Protein AF-0000000084927023 (afdb_homodimer)

Foldseek 3Di:
DPLPLVVLQVQAPQPPPVDPCRSVVVVQQVVQVVVQFGGLSLADPVLSVVVPRHPVSSVVRVVVVD/DPLPQVVLQVQAPQPPPPDPCRSVVVVQQVVQVVVQFGGLSLADPVLSVVVPGHPVSSVVRVVVVD

Secondary structure (DSSP, 8-state):
-B--HHHHHHH-----TT-TTTT-HHHHHHHHHHTTB--GGGS-HHHHTTT--BHHHHHHHHHHH-/-B--HHHHHHH-----TT-TTTT-HHHHHHHHHHTTB--GGGS-HHHHTTT--BHHHHHHHHHHH-

Structure (mmCIF, N/CA/C/O backbone):
data_AF-0000000084927023-model_v1
#
loop_
_entity.id
_entity.type
_entity.pdbx_description
1 polymer 'Cytosolic protein'
#
loop_
_atom_site.group_PDB
_atom_site.id
_atom_site.type_symbol
_atom_site.label_atom_id
_atom_site.label_alt_id
_atom_site.label_comp_id
_atom_site.label_asym_id
_atom_site.label_entity_id
_atom_site.label_seq_id
_atom_site.pdbx_PDB_ins_code
_atom_site.Cartn_x
_atom_site.Cartn_y
_atom_site.Cartn_z
_atom_site.occupancy
_atom_site.B_iso_or_equiv
_atom_site.auth_seq_id
_atom_site.auth_comp_id
_atom_site.auth_asym_id
_atom_site.auth_atom_id
_atom_site.pdbx_PDB_model_num
ATOM 1 N N . MET A 1 1 ? -14.531 -11.734 -0.667 1 39.84 1 MET A N 1
ATOM 2 C CA . MET A 1 1 ? -13.531 -11.055 0.157 1 39.84 1 MET A CA 1
ATOM 3 C C . MET A 1 1 ? -14.023 -9.68 0.585 1 39.84 1 MET A C 1
ATOM 5 O O . MET A 1 1 ? -14.281 -8.82 -0.259 1 39.84 1 MET A O 1
ATOM 9 N N . GLU A 1 2 ? -14.953 -9.555 1.509 1 52.38 2 GLU A N 1
ATOM 10 C CA . GLU A 1 2 ? -15.719 -8.359 1.859 1 52.38 2 GLU A CA 1
ATOM 11 C C . GLU A 1 2 ? -14.805 -7.184 2.168 1 52.38 2 GLU A C 1
ATOM 13 O O . GLU A 1 2 ? -13.859 -7.312 2.955 1 52.38 2 GLU A O 1
ATOM 18 N N . CYS A 1 3 ? -14.492 -6.539 1.098 1 60.09 3 CYS A N 1
ATOM 19 C CA . CYS A 1 3 ? -13.812 -5.277 1.363 1 60.09 3 CYS A CA 1
ATOM 20 C C . CYS A 1 3 ? -14.461 -4.543 2.535 1 60.09 3 CYS A C 1
ATOM 22 O O . CYS A 1 3 ? -15.688 -4.453 2.615 1 60.09 3 CYS A O 1
ATOM 24 N N . THR A 1 4 ? -13.945 -4.672 3.754 1 79.75 4 THR A N 1
ATOM 25 C CA . THR A 1 4 ? -14.406 -4.051 4.988 1 79.75 4 THR A CA 1
ATOM 26 C C . THR A 1 4 ? -14.211 -2.539 4.941 1 79.75 4 THR A C 1
ATOM 28 O O . THR A 1 4 ? -13.391 -1.991 5.676 1 79.75 4 THR A O 1
ATOM 31 N N . LEU A 1 5 ? -15.07 -1.851 4.109 1 86.25 5 LEU A N 1
ATOM 32 C CA . LEU A 1 5 ? -14.969 -0.414 3.879 1 86.25 5 LEU A CA 1
ATOM 33 C C . LEU A 1 5 ? -14.945 0.349 5.199 1 86.25 5 LEU A C 1
ATOM 35 O O . LEU A 1 5 ? -14.102 1.231 5.395 1 86.25 5 LEU A O 1
ATOM 39 N N . SER A 1 6 ? -15.914 0.026 6.094 1 88.38 6 SER A N 1
ATOM 40 C CA . SER A 1 6 ? -16 0.743 7.363 1 88.38 6 SER A CA 1
ATOM 41 C C . SER A 1 6 ? -14.719 0.594 8.172 1 88.38 6 SER A C 1
ATOM 43 O O . SER A 1 6 ? -14.234 1.562 8.766 1 88.38 6 SER A O 1
ATOM 45 N N . LYS A 1 7 ? -14.211 -0.569 8.227 1 89.75 7 LYS A N 1
ATOM 46 C CA . LYS A 1 7 ? -12.961 -0.818 8.945 1 89.75 7 LYS A CA 1
ATOM 47 C C . LYS A 1 7 ? -11.797 -0.064 8.305 1 89.75 7 LYS A C 1
ATOM 49 O O . LYS A 1 7 ? -10.977 0.528 9.008 1 89.75 7 LYS A O 1
ATOM 54 N N . ASN A 1 8 ? -11.789 -0.067 7 1 92.44 8 ASN A N 1
ATOM 55 C CA . ASN A 1 8 ? -10.727 0.625 6.273 1 92.44 8 ASN A CA 1
ATOM 56 C C . ASN A 1 8 ? -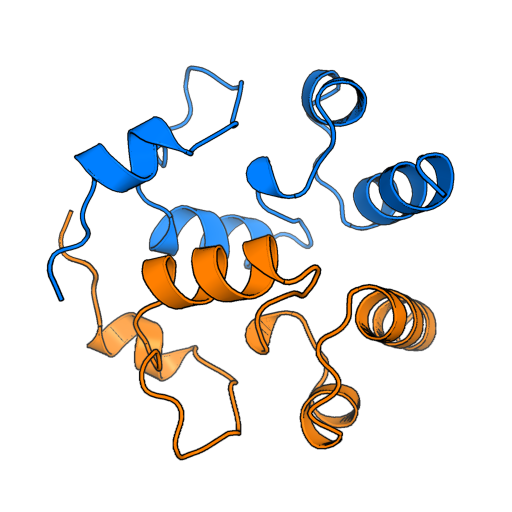10.781 2.133 6.5 1 92.44 8 ASN A C 1
ATOM 58 O O . ASN A 1 8 ? -9.75 2.785 6.641 1 92.44 8 ASN A O 1
ATOM 62 N N . LEU A 1 9 ? -12 2.656 6.547 1 93.12 9 LEU A N 1
ATOM 63 C CA . LEU A 1 9 ? -12.195 4.094 6.727 1 93.12 9 LEU A CA 1
ATOM 64 C C . LEU A 1 9 ? -11.672 4.547 8.086 1 93.12 9 LEU A C 1
ATOM 66 O O . LEU A 1 9 ? -11.148 5.656 8.219 1 93.12 9 LEU A O 1
ATOM 70 N N . SER A 1 10 ? -11.758 3.652 9.062 1 92.75 10 SER A N 1
ATOM 71 C CA . SER A 1 10 ? -11.344 4.004 10.422 1 92.75 10 SER A CA 1
ATOM 72 C C . SER A 1 10 ? -9.828 4.098 10.531 1 92.75 10 SER A C 1
ATOM 74 O O . SER A 1 10 ? -9.305 4.777 11.422 1 92.75 10 SER A O 1
ATOM 76 N N . ILE A 1 11 ? -9.164 3.516 9.609 1 92.5 11 ILE A N 1
ATOM 77 C CA . ILE A 1 11 ? -7.707 3.518 9.734 1 92.5 11 ILE A CA 1
ATOM 78 C C . ILE A 1 11 ? -7.098 4.355 8.609 1 92.5 11 ILE A C 1
ATOM 80 O O . ILE A 1 11 ? -5.883 4.57 8.578 1 92.5 11 ILE A O 1
ATOM 84 N N . CYS A 1 12 ? -7.918 4.785 7.703 1 96.12 12 CYS A N 1
ATOM 85 C CA . CYS A 1 12 ? -7.445 5.586 6.578 1 96.12 12 CYS A CA 1
ATOM 86 C C . CYS A 1 12 ? -6.961 6.953 7.047 1 96.12 12 CYS A C 1
ATOM 88 O O . CYS A 1 12 ? -7.695 7.676 7.727 1 96.12 12 CYS A O 1
ATOM 90 N N . THR A 1 13 ? -5.797 7.352 6.621 1 96.5 13 THR A N 1
ATOM 91 C CA . THR A 1 13 ? -5.23 8.617 7.07 1 96.5 13 THR A CA 1
ATOM 92 C C . THR A 1 13 ? -5.16 9.617 5.922 1 96.5 13 THR A C 1
ATOM 94 O O . THR A 1 13 ? -4.543 10.68 6.051 1 96.5 13 THR A O 1
ATOM 97 N N . CYS A 1 14 ?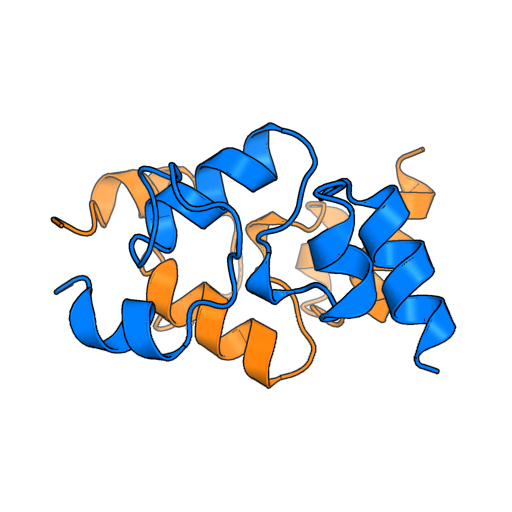 -5.73 9.289 4.84 1 97.06 14 CYS A N 1
ATOM 98 C CA . CYS A 1 14 ? -5.781 10.211 3.709 1 97.06 14 CYS A CA 1
ATOM 99 C C . CYS A 1 14 ? -6.512 11.492 4.082 1 97.06 14 CYS A C 1
ATOM 101 O O . CYS A 1 14 ? -7.633 11.445 4.598 1 97.06 14 CYS A O 1
ATOM 103 N N . THR A 1 15 ? -5.898 12.68 3.85 1 95.88 15 THR A N 1
ATOM 104 C CA . THR A 1 15 ? -6.504 13.945 4.234 1 95.88 15 THR A CA 1
ATOM 105 C C . THR A 1 15 ? -7.121 14.641 3.023 1 95.88 15 THR A C 1
ATOM 107 O O . THR A 1 15 ? -7.746 15.695 3.158 1 95.88 15 THR A O 1
ATOM 110 N N . TYR A 1 16 ? -6.922 14.078 1.913 1 93.94 16 TYR A N 1
ATOM 111 C CA . TYR A 1 16 ? -7.527 14.617 0.7 1 93.94 16 TYR A CA 1
ATOM 112 C C . TYR A 1 16 ? -9.016 14.281 0.636 1 93.94 16 TYR A C 1
ATOM 114 O O . TYR A 1 16 ? -9.391 13.188 0.207 1 93.94 16 TYR A O 1
ATOM 122 N N . GLU A 1 17 ? -9.836 15.219 0.803 1 91.19 17 GLU A N 1
ATOM 123 C CA . GLU A 1 17 ? -11.25 14.984 1.054 1 91.19 17 GLU A CA 1
ATOM 124 C C . GLU A 1 17 ? -11.961 14.492 -0.203 1 91.19 17 GLU A C 1
ATOM 126 O O . GLU A 1 17 ? -12.82 13.609 -0.131 1 91.19 17 GLU A O 1
ATOM 131 N N . PRO A 1 18 ? -11.617 15.078 -1.266 1 93.44 18 PRO A N 1
ATOM 132 C CA . PRO A 1 18 ? -12.352 14.617 -2.445 1 93.44 18 PRO A CA 1
ATOM 133 C C . PRO A 1 18 ? -11.836 13.281 -2.977 1 93.44 18 PRO A C 1
ATOM 135 O O . PRO A 1 18 ? -12.125 12.914 -4.117 1 93.44 18 PRO A O 1
ATOM 138 N N . CYS A 1 19 ? -11.18 12.586 -2.189 1 94.94 19 CYS A N 1
ATOM 139 C CA . CYS A 1 19 ? -10.648 11.312 -2.645 1 94.94 19 CYS A CA 1
ATOM 140 C C . CYS A 1 19 ? -11.766 10.297 -2.842 1 94.94 19 CYS A C 1
ATOM 142 O O . CYS A 1 19 ? -12.469 9.945 -1.892 1 94.94 19 CYS A O 1
ATOM 144 N N . SER A 1 20 ? -11.852 9.742 -3.971 1 94.19 20 SER A N 1
ATOM 145 C CA . SER A 1 20 ? -12.906 8.781 -4.305 1 94.19 20 SER A CA 1
ATOM 146 C C . SER A 1 20 ? -12.539 7.375 -3.83 1 94.19 20 SER A C 1
ATOM 148 O O . SER A 1 20 ? -13.367 6.469 -3.863 1 94.19 20 SER A O 1
ATOM 150 N N . ARG A 1 21 ? -11.367 7.188 -3.283 1 94.12 21 ARG A N 1
ATOM 151 C CA . ARG A 1 21 ? -10.898 5.855 -2.92 1 94.12 21 ARG A CA 1
ATOM 152 C C . ARG A 1 21 ? -10.742 5.723 -1.409 1 94.12 21 ARG A C 1
ATOM 154 O O . ARG A 1 21 ? -10.07 4.809 -0.927 1 94.12 21 ARG A O 1
ATOM 161 N N . LYS A 1 22 ? -11.312 6.625 -0.74 1 93.62 22 LYS A N 1
ATOM 162 C CA . LYS A 1 22 ? -11.25 6.535 0.716 1 93.62 22 LYS A CA 1
ATOM 163 C C . LYS A 1 22 ? -11.844 5.219 1.21 1 93.62 22 LYS A C 1
ATOM 165 O O . LYS A 1 22 ? -12.984 4.883 0.881 1 93.62 22 LYS A O 1
ATOM 170 N N . GLY A 1 23 ? -10.984 4.535 2.012 1 92.25 23 GLY A N 1
ATOM 171 C CA . GLY A 1 23 ? -11.453 3.273 2.561 1 92.25 23 GLY A CA 1
ATOM 172 C C . GLY A 1 23 ? -11.383 2.127 1.57 1 92.25 23 GLY A C 1
ATOM 173 O O . GLY A 1 23 ? -11.508 0.962 1.951 1 92.25 23 GLY A O 1
ATOM 174 N N . ARG A 1 24 ? -11.273 2.496 0.307 1 92.06 24 ARG A N 1
ATOM 175 C CA . ARG A 1 24 ? -11.102 1.481 -0.727 1 92.06 24 ARG A CA 1
ATOM 176 C C . ARG A 1 24 ? -9.617 1.197 -0.967 1 92.06 24 ARG A C 1
ATOM 178 O O . ARG A 1 24 ? -9.094 1.495 -2.039 1 92.06 24 ARG A O 1
ATOM 185 N N . CYS A 1 25 ? -9.125 0.533 -0.081 1 95.12 25 CYS A N 1
ATOM 186 C CA . CYS A 1 25 ? -7.68 0.417 0.037 1 95.12 25 CYS A CA 1
ATOM 187 C C . CYS A 1 25 ? -7.094 -0.335 -1.152 1 95.12 25 CYS A C 1
ATOM 189 O O . CYS A 1 25 ? -5.973 -0.054 -1.581 1 95.12 25 CYS A O 1
ATOM 191 N N . CYS A 1 26 ? -7.805 -1.287 -1.684 1 94 26 CYS A N 1
ATOM 192 C CA . CYS A 1 26 ? -7.32 -2.004 -2.859 1 94 26 CYS A CA 1
ATOM 193 C C . CYS A 1 26 ? -7.156 -1.06 -4.043 1 94 26 CYS A C 1
ATOM 195 O O . CYS A 1 26 ? -6.105 -1.04 -4.684 1 94 26 CYS A O 1
ATOM 197 N N . GLU A 1 27 ? -8.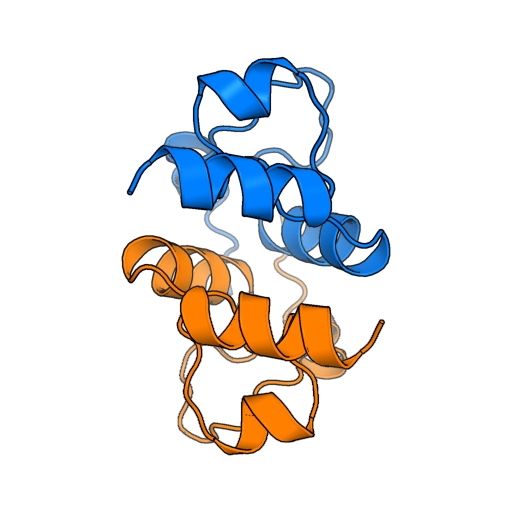188 -0.341 -4.32 1 93.12 27 GLU A N 1
ATOM 198 C CA . GLU A 1 27 ? -8.133 0.624 -5.418 1 93.12 27 GLU A CA 1
ATOM 199 C C . GLU A 1 27 ? -7.086 1.703 -5.148 1 93.12 27 GLU A C 1
ATOM 201 O O . GLU A 1 27 ? -6.367 2.121 -6.059 1 93.12 27 GLU A O 1
ATOM 206 N N . CYS A 1 28 ? -7.004 2.197 -3.941 1 96.12 28 CYS A N 1
ATOM 207 C CA . CYS A 1 28 ? -6.047 3.211 -3.518 1 96.12 28 CYS A CA 1
ATOM 208 C C . CYS A 1 28 ? -4.613 2.729 -3.729 1 96.12 28 CYS A C 1
ATOM 210 O O . CYS A 1 28 ? -3.801 3.434 -4.328 1 96.12 28 CYS A O 1
ATOM 212 N N . LEU A 1 29 ? -4.398 1.507 -3.266 1 96.75 29 LEU A N 1
ATOM 213 C CA . LEU A 1 29 ? -3.08 0.901 -3.428 1 96.75 29 LEU A CA 1
ATOM 214 C C . LEU A 1 29 ? -2.689 0.832 -4.898 1 96.75 29 LEU A C 1
ATOM 216 O O . LEU A 1 29 ? -1.596 1.259 -5.277 1 96.75 29 LEU A O 1
ATOM 220 N N . HIS A 1 30 ? -3.533 0.332 -5.711 1 96.25 30 HIS A N 1
ATOM 221 C CA . HIS A 1 30 ? -3.219 0.148 -7.121 1 96.25 30 HIS A CA 1
ATOM 222 C C . HIS A 1 30 ? -3.033 1.488 -7.824 1 96.25 30 HIS A C 1
ATOM 224 O O . HIS A 1 30 ? -2.154 1.631 -8.68 1 96.25 30 HIS A O 1
ATOM 230 N N . TYR A 1 31 ? -3.867 2.418 -7.535 1 96.94 31 TYR A N 1
ATOM 231 C CA . TYR A 1 31 ? -3.771 3.742 -8.133 1 96.94 31 TYR A CA 1
ATOM 232 C C . TYR A 1 31 ? -2.422 4.383 -7.836 1 96.94 31 TYR A C 1
ATOM 234 O O . TYR A 1 31 ? -1.739 4.863 -8.742 1 96.94 31 TYR A O 1
ATOM 242 N N . HIS A 1 32 ? -2.01 4.457 -6.609 1 98.31 32 HIS A N 1
ATOM 243 C CA . HIS A 1 32 ? -0.777 5.129 -6.223 1 98.31 32 HIS A CA 1
ATOM 244 C C . HIS A 1 32 ? 0.448 4.363 -6.707 1 98.31 32 HIS A C 1
ATOM 246 O O . HIS A 1 32 ? 1.438 4.969 -7.125 1 98.31 32 HIS A O 1
ATOM 252 N N . ARG A 1 33 ? 0.351 3.064 -6.609 1 97.69 33 ARG A N 1
ATOM 253 C CA . ARG A 1 33 ? 1.456 2.266 -7.129 1 97.69 33 ARG A CA 1
ATOM 254 C C . ARG A 1 33 ? 1.706 2.568 -8.602 1 97.69 33 ARG A C 1
ATOM 256 O O . ARG A 1 33 ? 2.852 2.77 -9.016 1 97.69 33 ARG A O 1
ATOM 263 N N . LYS A 1 34 ? 0.693 2.598 -9.414 1 96.88 34 LYS A N 1
ATOM 264 C CA . LYS A 1 34 ? 0.805 2.846 -10.844 1 96.88 34 LYS A CA 1
ATOM 265 C C . LYS A 1 34 ? 1.409 4.219 -11.117 1 96.88 34 LYS A C 1
ATOM 267 O O . LYS A 1 34 ? 2.062 4.422 -12.148 1 96.88 34 LYS A O 1
ATOM 272 N N . ASN A 1 35 ? 1.292 5.117 -10.188 1 97.88 35 ASN A N 1
ATOM 273 C CA . ASN A 1 35 ? 1.756 6.488 -10.367 1 97.88 35 ASN A CA 1
ATOM 274 C C . ASN A 1 35 ? 3.094 6.723 -9.672 1 97.88 35 ASN A C 1
ATOM 276 O O . ASN A 1 35 ? 3.506 7.867 -9.477 1 97.88 35 ASN A O 1
ATOM 280 N N . GLY A 1 36 ? 3.744 5.73 -9.234 1 97.19 36 GLY A N 1
ATOM 281 C CA . GLY A 1 36 ? 5.016 5.887 -8.547 1 97.19 36 GLY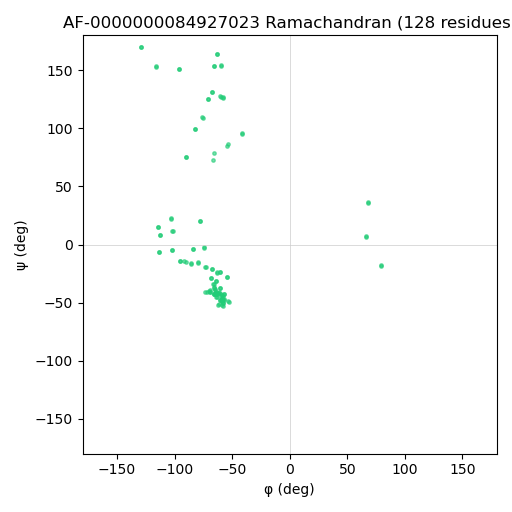 A CA 1
ATOM 282 C C . GLY A 1 36 ? 4.887 6.57 -7.199 1 97.19 36 GLY A C 1
ATOM 283 O O . GLY A 1 36 ? 5.723 7.402 -6.836 1 97.19 36 GLY A O 1
ATOM 284 N N . GLN A 1 37 ? 3.795 6.227 -6.574 1 98.75 37 GLN A N 1
ATOM 285 C CA . GLN A 1 37 ? 3.443 6.848 -5.301 1 98.75 37 GLN A CA 1
ATOM 286 C C . GLN A 1 37 ? 3.115 5.797 -4.246 1 98.75 37 GLN A C 1
ATOM 288 O O . GLN A 1 37 ? 3.121 4.598 -4.535 1 98.75 37 GLN A O 1
ATOM 293 N N . LEU A 1 38 ? 2.99 6.23 -3.016 1 98.81 38 LEU A N 1
ATOM 294 C CA . LEU A 1 38 ? 2.449 5.418 -1.933 1 98.81 38 LEU A CA 1
ATOM 295 C C . LEU A 1 38 ? 1.148 6.012 -1.403 1 98.81 38 LEU A C 1
ATOM 297 O O . LEU A 1 38 ? 0.928 7.223 -1.499 1 98.81 38 LEU A O 1
ATOM 301 N N . PRO A 1 39 ? 0.282 5.145 -0.844 1 98.5 39 PRO A N 1
ATOM 302 C CA . PRO A 1 39 ? -0.908 5.664 -0.166 1 98.5 39 PRO A CA 1
ATOM 303 C C . PRO A 1 39 ? -0.566 6.594 0.995 1 98.5 39 PRO A C 1
ATOM 305 O O . PRO A 1 39 ? 0.5 6.465 1.602 1 98.5 39 PRO A O 1
ATOM 308 N N . ALA A 1 40 ? -1.488 7.484 1.289 1 98.56 40 ALA A N 1
ATOM 309 C CA . ALA A 1 40 ? -1.328 8.469 2.357 1 98.56 40 ALA A CA 1
ATOM 310 C C . ALA A 1 40 ? -0.985 7.789 3.68 1 98.56 40 ALA A C 1
ATOM 312 O O . ALA A 1 40 ? -0.261 8.352 4.504 1 98.56 40 ALA A O 1
ATOM 313 N N . CYS A 1 41 ? -1.414 6.578 3.832 1 98 41 CYS A N 1
ATOM 314 C CA . CYS A 1 41 ? -1.296 5.918 5.129 1 98 41 CYS A CA 1
ATOM 315 C C . CYS A 1 41 ? 0.145 5.504 5.402 1 98 41 CYS A C 1
ATOM 317 O O . CYS A 1 41 ? 0.478 5.094 6.516 1 98 41 CYS A O 1
ATOM 319 N N . TYR A 1 42 ? 1.026 5.719 4.512 1 98.5 42 TYR A N 1
ATOM 320 C CA . TYR A 1 42 ? 2.441 5.438 4.723 1 98.5 42 TYR A CA 1
ATOM 321 C C . TYR A 1 42 ? 3.186 6.688 5.172 1 98.5 42 TYR A C 1
ATOM 323 O O . TYR A 1 42 ? 4.336 6.609 5.617 1 98.5 42 TYR A O 1
ATOM 331 N N . PHE A 1 43 ? 2.572 7.82 5.035 1 98.44 43 PHE A N 1
ATOM 332 C CA . PHE A 1 43 ? 3.246 9.078 5.312 1 98.44 43 PHE A CA 1
ATOM 333 C C . PHE A 1 43 ? 2.941 9.562 6.727 1 98.44 43 PHE A C 1
ATOM 335 O O . PHE A 1 43 ? 1.874 9.273 7.27 1 98.44 43 PHE A O 1
ATOM 342 N N . SER A 1 44 ? 3.891 10.305 7.301 1 97.38 44 SER A N 1
ATOM 343 C CA . SER A 1 44 ? 3.58 11.039 8.523 1 97.38 44 SER A CA 1
ATOM 344 C C . SER A 1 44 ? 2.508 12.094 8.281 1 97.38 44 SER A C 1
ATOM 346 O O . SER A 1 44 ? 2.238 12.461 7.133 1 97.38 44 SER A O 1
ATOM 348 N N . LYS A 1 45 ? 1.996 12.508 9.375 1 96.25 45 LYS A N 1
ATOM 349 C CA . LYS A 1 45 ? 1.002 13.57 9.258 1 96.25 45 LYS A CA 1
ATOM 350 C C . LYS A 1 45 ? 1.581 14.789 8.547 1 96.25 45 LYS A C 1
ATOM 352 O O . LYS A 1 45 ? 0.91 15.414 7.719 1 96.25 45 LYS A O 1
ATOM 357 N N . GLU A 1 46 ? 2.811 15.141 8.891 1 96.56 46 GLU A N 1
ATOM 358 C CA . GLU A 1 46 ? 3.473 16.312 8.32 1 96.56 46 GLU A CA 1
ATOM 359 C C . GLU A 1 46 ? 3.684 16.141 6.816 1 96.56 46 GLU A C 1
ATOM 361 O O . GLU A 1 46 ? 3.396 17.047 6.039 1 96.56 46 GLU A O 1
ATOM 366 N N . ALA A 1 47 ? 4.125 15.055 6.434 1 97.69 47 ALA A N 1
ATOM 367 C CA . ALA A 1 47 ? 4.379 14.812 5.016 1 97.69 47 ALA A CA 1
ATOM 368 C C . ALA A 1 47 ? 3.072 14.742 4.23 1 97.69 47 ALA A C 1
ATOM 370 O O . ALA A 1 47 ? 2.982 15.25 3.113 1 97.69 47 ALA A O 1
ATOM 371 N N . GLU A 1 48 ? 2.008 14.07 4.801 1 97.75 48 GLU A N 1
ATOM 372 C CA . GLU A 1 48 ? 0.725 13.93 4.121 1 97.75 48 GLU A CA 1
ATOM 373 C C . GLU A 1 48 ? 0.066 15.289 3.9 1 97.75 48 GLU A C 1
ATOM 375 O O . GLU A 1 48 ? -0.637 15.492 2.908 1 97.75 48 GLU A O 1
ATOM 380 N N . ARG A 1 49 ? 0.421 16.266 4.734 1 95.94 49 ARG A N 1
ATOM 381 C CA . ARG A 1 49 ? -0.143 17.609 4.625 1 95.94 49 ARG A CA 1
ATOM 382 C C . ARG A 1 49 ? 0.309 18.297 3.342 1 95.94 49 ARG A C 1
ATOM 384 O O . ARG A 1 49 ? -0.354 19.203 2.854 1 95.94 49 ARG A O 1
ATOM 391 N N . THR A 1 50 ? 1.359 17.828 2.818 1 97.31 50 THR A N 1
ATOM 392 C CA . THR A 1 50 ? 1.896 18.453 1.615 1 97.31 50 THR A CA 1
ATOM 393 C C . THR A 1 50 ? 1.23 17.875 0.366 1 97.31 50 THR A C 1
ATOM 395 O O . THR A 1 50 ? 1.37 18.438 -0.727 1 97.31 50 THR A O 1
ATOM 398 N N . TYR A 1 51 ? 0.571 16.766 0.429 1 97.19 51 TYR A N 1
ATOM 399 C CA . TYR A 1 51 ? -0.102 16.047 -0.649 1 97.19 51 TYR A CA 1
ATOM 400 C C . TYR A 1 51 ? 0.904 15.523 -1.666 1 97.19 51 TYR A C 1
ATOM 402 O O . TYR A 1 51 ? 0.521 15.016 -2.723 1 97.19 51 TYR A O 1
ATOM 410 N N . ASP A 1 52 ? 2.18 15.664 -1.337 1 98.12 52 ASP A N 1
ATOM 411 C CA . ASP A 1 52 ? 3.211 15.016 -2.139 1 98.12 52 ASP A CA 1
ATOM 412 C C . ASP A 1 52 ? 3.385 13.555 -1.729 1 98.12 52 ASP A C 1
ATOM 414 O O . ASP A 1 52 ? 4.145 13.25 -0.807 1 98.12 52 ASP A O 1
ATOM 418 N N . ARG A 1 53 ? 2.768 12.695 -2.504 1 98.44 53 ARG A N 1
ATOM 419 C CA . ARG A 1 53 ? 2.773 11.289 -2.129 1 98.44 53 ARG A CA 1
ATOM 420 C C . ARG A 1 53 ? 3.768 10.5 -2.977 1 98.44 53 ARG A C 1
ATOM 422 O O . ARG A 1 53 ? 3.65 9.281 -3.105 1 98.44 53 ARG A O 1
ATOM 429 N N . SER A 1 54 ? 4.746 11.148 -3.543 1 98.69 54 SER A N 1
ATOM 430 C CA . SER A 1 54 ? 5.801 10.516 -4.324 1 98.69 54 SER A CA 1
ATOM 431 C C . SER A 1 54 ? 6.672 9.617 -3.453 1 98.69 54 SER A C 1
ATOM 433 O O . SER A 1 54 ? 6.789 9.836 -2.246 1 98.69 54 SER A O 1
ATOM 435 N N . ILE A 1 55 ? 7.227 8.688 -4.07 1 98.44 55 ILE A N 1
ATOM 436 C CA . ILE A 1 55 ? 8.148 7.809 -3.359 1 98.44 55 ILE A CA 1
ATOM 437 C C . ILE A 1 55 ? 9.312 8.617 -2.801 1 98.44 55 ILE A C 1
ATOM 439 O O . ILE A 1 55 ? 9.773 8.367 -1.686 1 98.44 55 ILE A O 1
ATOM 443 N N . GLU A 1 56 ? 9.766 9.609 -3.533 1 98.19 56 GLU A N 1
ATOM 444 C CA . GLU A 1 56 ? 10.852 10.469 -3.059 1 98.19 56 GLU A CA 1
ATOM 445 C C . GLU A 1 56 ? 10.477 11.156 -1.748 1 98.19 56 GLU A C 1
ATOM 447 O O . GLU A 1 56 ? 11.281 11.203 -0.816 1 98.19 56 GLU A O 1
ATOM 452 N N . ASN A 1 57 ? 9.328 11.68 -1.707 1 98.5 57 ASN A N 1
ATOM 453 C CA . ASN A 1 57 ? 8.898 12.328 -0.473 1 98.5 57 ASN A CA 1
ATOM 454 C C . ASN A 1 57 ? 8.742 11.32 0.661 1 98.5 57 ASN A C 1
ATOM 456 O O . ASN A 1 57 ? 9 11.641 1.822 1 98.5 57 ASN A O 1
ATOM 460 N N . PHE A 1 58 ? 8.258 10.109 0.349 1 98.62 58 PHE A N 1
ATOM 461 C CA . PHE A 1 58 ? 8.156 9.055 1.353 1 98.62 58 PHE A CA 1
ATOM 462 C C . PHE A 1 58 ? 9.523 8.75 1.958 1 98.62 58 PHE A C 1
ATOM 464 O O . PHE A 1 58 ? 9.656 8.617 3.178 1 98.62 58 PHE A O 1
ATOM 471 N N . ILE A 1 59 ? 10.508 8.68 1.071 1 98.06 59 ILE A N 1
ATOM 472 C CA . ILE A 1 59 ? 11.852 8.359 1.529 1 98.06 59 ILE A CA 1
ATOM 473 C C . ILE A 1 59 ? 12.375 9.484 2.424 1 98.06 59 ILE A C 1
ATOM 475 O O . ILE A 1 59 ? 12.961 9.227 3.479 1 98.06 59 ILE A O 1
ATOM 479 N N . ARG A 1 60 ? 12.172 10.688 2.088 1 97.88 60 ARG A N 1
ATOM 480 C CA . ARG A 1 60 ? 12.555 11.828 2.922 1 97.88 60 ARG A CA 1
ATOM 481 C C . ARG A 1 60 ? 11.844 11.781 4.27 1 97.88 60 ARG A C 1
ATOM 483 O O . ARG A 1 60 ? 12.461 11.992 5.312 1 97.88 60 ARG A O 1
ATOM 490 N N . ASP A 1 61 ? 10.609 11.57 4.199 1 98 61 ASP A N 1
ATOM 491 C CA . ASP A 1 61 ? 9.773 11.5 5.395 1 98 61 ASP A CA 1
ATOM 492 C C . ASP A 1 61 ? 10.258 10.406 6.336 1 98 61 ASP A C 1
ATOM 494 O O . ASP A 1 61 ? 10.383 10.625 7.543 1 98 61 ASP A O 1
ATOM 498 N N . TYR A 1 62 ? 10.492 9.211 5.766 1 97.31 62 TYR A N 1
ATOM 499 C CA . TYR A 1 62 ? 10.961 8.07 6.547 1 97.31 62 TYR A CA 1
ATOM 500 C C . TYR A 1 62 ? 12.312 8.367 7.188 1 97.31 62 TYR A C 1
ATOM 502 O O . TYR A 1 62 ? 12.547 8.016 8.352 1 97.31 62 TYR A O 1
ATOM 510 N N . SER A 1 63 ? 13.156 8.992 6.445 1 95 63 SER A N 1
ATOM 511 C CA . SER A 1 63 ? 14.5 9.312 6.922 1 95 63 SER A CA 1
ATOM 512 C C . SER A 1 63 ? 14.453 10.359 8.039 1 95 63 SER A C 1
ATOM 514 O O . SER A 1 63 ? 15.336 10.391 8.898 1 95 63 SER A O 1
ATOM 516 N N . SER A 1 64 ? 13.469 11.148 7.977 1 92 64 SER A N 1
ATOM 517 C CA . SER A 1 64 ? 13.359 12.211 8.969 1 92 64 SER A CA 1
ATOM 518 C C . SER A 1 64 ? 12.805 11.68 10.289 1 92 64 SER A C 1
ATOM 520 O O . SER A 1 64 ? 12.906 12.344 11.32 1 92 64 SER A O 1
ATOM 522 N N . ARG A 1 65 ? 12.242 10.57 10.336 1 85.5 65 ARG A N 1
ATOM 523 C CA . ARG A 1 65 ? 11.641 9.977 11.516 1 85.5 65 ARG A CA 1
ATOM 524 C C . ARG A 1 65 ? 12.648 9.125 12.281 1 85.5 65 ARG A C 1
ATOM 526 O O . ARG A 1 65 ? 12.406 8.734 13.43 1 85.5 65 ARG A O 1
ATOM 533 N N . LYS A 1 66 ? 13.734 8.828 11.617 1 72.19 66 LYS A N 1
ATOM 534 C CA . LYS A 1 66 ? 14.773 8.055 12.297 1 72.19 66 LYS A CA 1
ATOM 535 C C . LYS A 1 66 ? 15.633 8.953 13.18 1 72.19 66 LYS A C 1
ATOM 537 O O . LYS A 1 66 ? 15.789 10.141 12.906 1 72.19 66 LYS A O 1
ATOM 542 N N . MET B 1 1 ? -18.203 -2.289 -1.812 1 40.41 1 MET B N 1
ATOM 543 C CA . MET B 1 1 ? -16.953 -2.061 -2.535 1 40.41 1 MET B CA 1
ATOM 544 C C . MET B 1 1 ? -16.297 -3.383 -2.916 1 40.41 1 MET B C 1
ATOM 546 O O . MET B 1 1 ? -15.992 -4.203 -2.047 1 40.41 1 MET B O 1
ATOM 550 N N . GLU B 1 2 ? -16.781 -4.098 -3.9 1 52.19 2 GLU B N 1
ATOM 551 C CA . GLU B 1 2 ? -16.453 -5.48 -4.238 1 52.19 2 GLU B CA 1
ATOM 552 C C . GLU B 1 2 ? -14.938 -5.652 -4.426 1 52.19 2 GLU B C 1
ATOM 554 O O . GLU B 1 2 ? -14.312 -4.898 -5.172 1 52.19 2 GLU B O 1
ATOM 559 N N . CYS B 1 3 ? -14.344 -5.863 -3.312 1 59.84 3 CYS B N 1
ATOM 560 C CA . CYS B 1 3 ? -12.953 -6.266 -3.482 1 59.84 3 CYS B CA 1
ATOM 561 C C . CYS B 1 3 ? -12.805 -7.25 -4.637 1 59.84 3 CYS B C 1
ATOM 563 O O . CYS B 1 3 ? -13.578 -8.203 -4.746 1 59.84 3 CYS B O 1
ATOM 565 N N . THR B 1 4 ? -12.477 -6.781 -5.84 1 78.88 4 THR B N 1
ATOM 566 C CA . THR B 1 4 ? -12.281 -7.582 -7.047 1 78.88 4 THR B CA 1
ATOM 567 C C . THR B 1 4 ? -11.062 -8.492 -6.902 1 78.88 4 THR B C 1
ATOM 569 O O . THR B 1 4 ? -10.008 -8.227 -7.48 1 78.88 4 THR B O 1
ATOM 572 N N . LEU B 1 5 ? -11.242 -9.625 -6.164 1 86.19 5 LEU B N 1
ATOM 573 C CA . LEU B 1 5 ? -10.172 -10.57 -5.855 1 86.19 5 LEU B CA 1
ATOM 574 C C . LEU B 1 5 ? -9.469 -11.031 -7.129 1 86.19 5 LEU B C 1
ATOM 576 O O . LEU B 1 5 ? -8.234 -11.047 -7.191 1 86.19 5 LEU B O 1
ATOM 580 N N . SER B 1 6 ? -10.273 -11.445 -8.133 1 88.31 6 SER B N 1
ATOM 581 C CA . SER B 1 6 ? -9.695 -11.961 -9.367 1 88.31 6 SER B CA 1
ATOM 582 C C . SER B 1 6 ? -8.812 -10.914 -10.047 1 88.31 6 SER B C 1
ATOM 584 O O . SER B 1 6 ? -7.73 -11.227 -10.531 1 88.31 6 SER B O 1
ATOM 586 N N . LYS B 1 7 ? -9.266 -9.711 -10.086 1 89.62 7 LYS B N 1
ATOM 587 C CA . LYS B 1 7 ? -8.492 -8.625 -10.68 1 89.62 7 LYS B CA 1
ATOM 588 C C . LYS B 1 7 ? -7.211 -8.367 -9.891 1 89.62 7 LYS B C 1
ATOM 590 O O . LYS B 1 7 ? -6.145 -8.172 -10.477 1 89.62 7 LYS B O 1
ATOM 595 N N . ASN B 1 8 ? -7.355 -8.406 -8.602 1 92.31 8 ASN B N 1
ATOM 596 C CA . ASN B 1 8 ? -6.203 -8.172 -7.738 1 92.31 8 ASN B CA 1
ATOM 597 C C . ASN B 1 8 ? -5.156 -9.273 -7.895 1 92.31 8 ASN B C 1
ATOM 599 O O . ASN B 1 8 ? -3.955 -8.992 -7.891 1 92.31 8 ASN B O 1
ATOM 603 N N . LEU B 1 9 ? -5.633 -10.516 -8.055 1 93.06 9 LEU B N 1
ATOM 604 C CA . LEU B 1 9 ? -4.734 -11.656 -8.188 1 93.06 9 LEU B CA 1
ATOM 605 C C . LEU B 1 9 ? -3.902 -11.547 -9.461 1 93.06 9 LEU B C 1
ATOM 607 O O . LEU B 1 9 ? -2.74 -11.961 -9.484 1 93.06 9 LEU B O 1
ATOM 611 N N . SER B 1 10 ? -4.477 -10.93 -10.484 1 92.69 10 SER B N 1
ATOM 612 C CA . SER B 1 10 ? -3.795 -10.828 -11.773 1 92.69 10 SER B CA 1
ATOM 613 C C . SER B 1 10 ? -2.656 -9.82 -11.719 1 92.69 10 SER B C 1
ATOM 61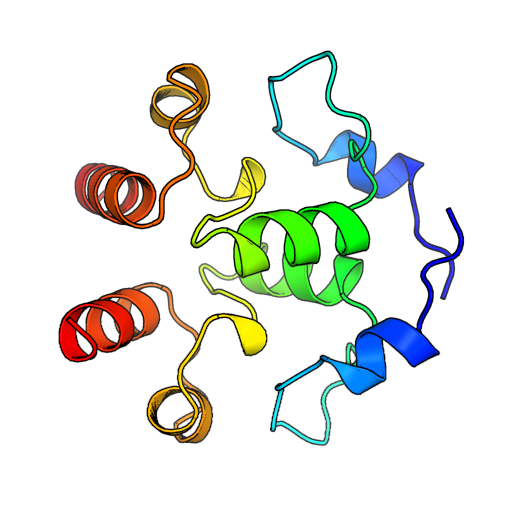5 O O . SER B 1 10 ? -1.717 -9.891 -12.516 1 92.69 10 SER B O 1
ATOM 617 N N . ILE B 1 11 ? -2.705 -8.969 -10.75 1 92.5 11 ILE B N 1
ATOM 618 C CA . ILE B 1 11 ? -1.675 -7.938 -10.727 1 92.5 11 ILE B CA 1
ATOM 619 C C . ILE B 1 11 ? -0.777 -8.141 -9.508 1 92.5 11 ILE B C 1
ATOM 621 O O . ILE B 1 11 ? 0.218 -7.43 -9.336 1 92.5 11 ILE B O 1
ATOM 625 N N . CYS B 1 12 ? -1.14 -9.055 -8.672 1 96.06 12 CYS B N 1
ATOM 626 C CA . CYS B 1 12 ? -0.364 -9.336 -7.469 1 96.06 12 CYS B CA 1
ATOM 627 C C . CYS B 1 12 ? 0.991 -9.938 -7.82 1 96.06 12 CYS B C 1
ATOM 629 O O . CYS B 1 12 ? 1.062 -10.945 -8.531 1 96.06 12 CYS B O 1
ATOM 631 N N . THR B 1 13 ? 2.047 -9.414 -7.254 1 96.5 13 THR B N 1
ATOM 632 C CA . THR B 1 13 ? 3.387 -9.891 -7.582 1 96.5 13 THR B CA 1
ATOM 633 C C . THR B 1 13 ? 4.02 -10.594 -6.387 1 96.5 13 THR B C 1
ATOM 635 O O . THR B 1 13 ? 5.211 -10.906 -6.402 1 96.5 13 THR B O 1
ATOM 638 N N . CYS B 1 14 ? 3.273 -10.797 -5.383 1 97.06 14 CYS B N 1
ATOM 639 C CA . CYS B 1 14 ? 3.764 -11.539 -4.223 1 97.06 14 CYS B CA 1
ATOM 640 C C . CYS B 1 14 ? 4.199 -12.945 -4.613 1 97.06 14 CYS B C 1
ATOM 642 O O . CYS B 1 14 ? 3.436 -13.68 -5.238 1 97.06 14 CYS B O 1
ATOM 644 N N . THR B 1 15 ? 5.438 -13.367 -4.266 1 95.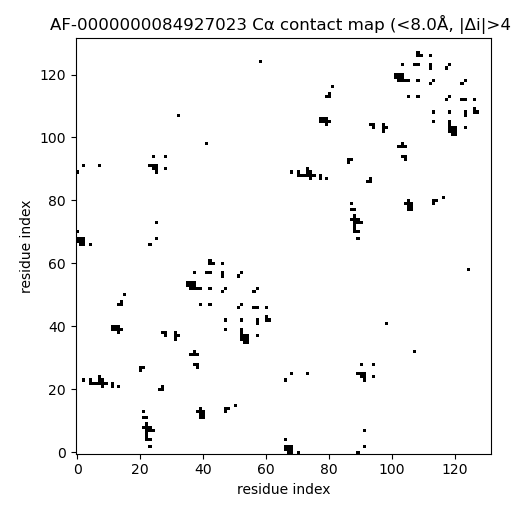94 15 THR B N 1
ATOM 645 C CA . THR B 1 15 ? 5.949 -14.672 -4.652 1 95.94 15 THR B CA 1
ATOM 646 C C . THR B 1 15 ? 5.883 -15.648 -3.484 1 95.94 15 THR B C 1
ATOM 648 O O . THR B 1 15 ? 6.203 -16.828 -3.635 1 95.94 15 THR B O 1
ATOM 651 N N . TYR B 1 16 ? 5.504 -15.148 -2.385 1 93.75 16 TYR B N 1
ATOM 652 C CA . TYR B 1 16 ? 5.336 -16.016 -1.218 1 93.75 16 TYR B CA 1
ATOM 653 C C . TYR B 1 16 ? 4.051 -16.828 -1.322 1 93.75 16 TYR B C 1
ATOM 655 O O . TYR B 1 16 ? 2.971 -16.344 -0.986 1 93.75 16 TYR B O 1
ATOM 663 N N . GLU B 1 17 ? 4.164 -18.078 -1.519 1 91.06 17 GLU B N 1
ATOM 664 C CA . GLU B 1 17 ? 3.031 -18.891 -1.927 1 91.06 17 GLU B CA 1
ATOM 665 C C . GLU B 1 17 ? 2.057 -19.109 -0.771 1 91.06 17 GLU B C 1
ATOM 667 O O . GLU B 1 17 ? 0.839 -19.094 -0.968 1 91.06 17 GLU B O 1
ATOM 672 N N . PRO B 1 18 ? 2.605 -19.328 0.336 1 93.25 18 PRO B N 1
ATOM 673 C CA . PRO B 1 18 ? 1.64 -19.562 1.411 1 93.25 18 PRO B CA 1
ATOM 674 C C . PRO B 1 18 ? 1.003 -18.281 1.934 1 93.25 18 PRO B C 1
ATOM 676 O O . PRO B 1 18 ? 0.431 -18.266 3.027 1 93.25 18 PRO B O 1
ATOM 679 N N . CYS B 1 19 ? 1.045 -17.297 1.182 1 94.88 19 CYS B N 1
ATOM 680 C CA . CYS B 1 19 ? 0.461 -16.047 1.63 1 94.88 19 CYS B CA 1
ATOM 681 C C . CYS B 1 19 ? -1.061 -16.125 1.659 1 94.88 19 CYS B C 1
ATOM 683 O O . CYS B 1 19 ? -1.694 -16.344 0.625 1 94.88 19 CYS B O 1
ATOM 685 N N . SER B 1 20 ? -1.643 -15.836 2.732 1 94 20 SER B N 1
ATOM 686 C CA . SER B 1 20 ? -3.09 -15.914 2.904 1 94 20 SER B CA 1
ATOM 687 C C . SER B 1 20 ? -3.775 -14.648 2.412 1 94 20 SER B C 1
ATOM 689 O O . SER B 1 20 ? -5.004 -14.594 2.316 1 94 20 SER B O 1
ATOM 691 N N . ARG B 1 21 ? -3.025 -13.664 1.985 1 94.12 21 ARG B N 1
ATOM 692 C CA . ARG B 1 21 ? -3.6 -12.367 1.616 1 94.12 21 ARG B CA 1
ATOM 693 C C . ARG B 1 21 ? -3.42 -12.102 0.127 1 94.12 21 ARG B C 1
ATOM 695 O O . ARG B 1 21 ? -3.545 -10.953 -0.32 1 94.12 21 ARG B O 1
ATOM 702 N N . LYS B 1 22 ? -3.105 -13.117 -0.556 1 93.62 22 LYS B N 1
ATOM 703 C CA . LYS B 1 22 ? -2.969 -12.938 -1.998 1 93.62 22 LYS B CA 1
ATOM 704 C C . LYS B 1 22 ? -4.266 -12.414 -2.611 1 93.62 22 LYS B C 1
ATOM 706 O O . LYS B 1 22 ? -5.332 -13.008 -2.416 1 93.62 22 LYS B O 1
ATOM 711 N N . GLY B 1 23 ? -4.074 -11.289 -3.354 1 92.31 23 GLY B N 1
ATOM 712 C CA . GLY B 1 23 ? -5.242 -10.711 -4.004 1 92.31 23 GLY B CA 1
ATOM 713 C C . GLY B 1 23 ? -6.109 -9.898 -3.064 1 92.31 23 GLY B C 1
ATOM 714 O O . GLY B 1 23 ? -6.984 -9.156 -3.508 1 92.31 23 GLY B O 1
ATOM 715 N N . ARG B 1 24 ? -5.902 -10.141 -1.775 1 92 24 ARG B N 1
ATOM 716 C CA . ARG B 1 24 ? -6.609 -9.344 -0.776 1 92 24 ARG B CA 1
ATOM 717 C C . ARG B 1 24 ? -5.805 -8.109 -0.392 1 92 24 ARG B C 1
ATOM 719 O O . ARG B 1 24 ? -5.344 -7.988 0.744 1 92 24 ARG B O 1
ATOM 726 N N . CYS B 1 25 ? -5.84 -7.25 -1.245 1 95.06 25 CYS B N 1
ATOM 727 C CA . CYS B 1 25 ? -4.898 -6.133 -1.215 1 95.06 25 CYS B CA 1
ATOM 728 C C . CYS B 1 25 ? -5.148 -5.242 -0.006 1 95.06 25 CYS B C 1
ATOM 730 O O . CYS B 1 25 ? -4.211 -4.664 0.549 1 95.06 25 CYS B O 1
ATOM 732 N N . CYS B 1 26 ? -6.375 -5.086 0.407 1 93.94 26 CYS B N 1
ATOM 733 C CA . CYS B 1 26 ? -6.664 -4.289 1.595 1 93.94 26 CYS B CA 1
ATOM 734 C C . CYS B 1 26 ? -6.004 -4.895 2.828 1 93.94 26 CYS B C 1
ATOM 736 O O . CYS B 1 26 ? -5.324 -4.191 3.58 1 93.94 26 CYS B O 1
ATOM 738 N N . GLU B 1 27 ? -6.238 -6.148 3.01 1 93.19 27 GLU B N 1
ATOM 739 C CA . GLU B 1 27 ? -5.629 -6.84 4.145 1 93.19 27 GLU B CA 1
ATOM 740 C C . GLU B 1 27 ? -4.109 -6.848 4.035 1 93.19 27 GLU B C 1
ATOM 742 O O . GLU B 1 27 ? -3.406 -6.676 5.031 1 93.19 27 GLU B O 1
ATOM 747 N N . CYS B 1 28 ? -3.576 -7.094 2.871 1 96.06 28 CYS B N 1
ATOM 748 C CA . CYS B 1 28 ? -2.145 -7.113 2.596 1 96.06 28 CYS B CA 1
ATOM 749 C C . CYS B 1 28 ? -1.507 -5.77 2.938 1 96.06 28 CYS B C 1
ATOM 751 O O . CYS B 1 28 ? -0.501 -5.719 3.648 1 96.06 28 CYS B O 1
ATOM 753 N N . LEU B 1 29 ? -2.164 -4.73 2.447 1 96.69 29 LEU B N 1
ATOM 754 C CA . LEU B 1 29 ? -1.689 -3.377 2.723 1 96.69 29 LEU B CA 1
ATOM 755 C C . LEU B 1 29 ? -1.624 -3.119 4.223 1 96.69 29 LEU B C 1
ATOM 757 O O . LEU B 1 29 ? -0.599 -2.662 4.734 1 96.69 29 LEU B O 1
ATOM 761 N N . HIS B 1 30 ? -2.662 -3.396 4.914 1 96.31 30 HIS B N 1
ATOM 762 C CA . HIS B 1 30 ? -2.723 -3.109 6.344 1 96.31 30 HIS B CA 1
ATOM 763 C C . HIS B 1 30 ? -1.718 -3.953 7.121 1 96.31 30 HIS B C 1
ATOM 765 O O . HIS B 1 30 ? -1.093 -3.469 8.062 1 96.31 30 HIS B O 1
ATOM 771 N N . TYR B 1 31 ? -1.607 -5.18 6.793 1 96.94 31 TYR B N 1
ATOM 772 C CA . TYR B 1 31 ? -0.667 -6.074 7.461 1 96.94 31 TYR B CA 1
ATOM 773 C C . TYR B 1 31 ? 0.761 -5.559 7.336 1 96.94 31 TYR B C 1
ATOM 775 O O . TYR B 1 31 ? 1.479 -5.449 8.336 1 96.94 31 TYR B O 1
ATOM 783 N N . HIS B 1 32 ? 1.229 -5.258 6.152 1 98.31 32 HIS B N 1
ATOM 784 C CA . HIS B 1 32 ? 2.609 -4.844 5.93 1 98.31 32 HIS B CA 1
ATOM 785 C C . HIS B 1 32 ? 2.871 -3.457 6.508 1 98.31 32 HIS B C 1
ATOM 787 O O . HIS B 1 32 ? 3.943 -3.203 7.059 1 98.31 32 HIS B O 1
ATOM 793 N N . ARG B 1 33 ? 1.895 -2.609 6.336 1 97.62 33 ARG B N 1
ATOM 794 C CA . ARG B 1 33 ? 2.047 -1.285 6.93 1 97.62 33 ARG B CA 1
ATOM 795 C C . ARG B 1 33 ? 2.275 -1.385 8.438 1 97.62 33 ARG B C 1
ATOM 797 O O . ARG B 1 33 ? 3.172 -0.734 8.977 1 97.62 33 ARG B O 1
ATOM 804 N N . LYS B 1 34 ? 1.501 -2.162 9.133 1 96.88 34 LYS B N 1
ATOM 805 C CA . LYS B 1 34 ? 1.599 -2.32 10.578 1 96.88 34 LYS B CA 1
ATOM 806 C C . LYS B 1 34 ? 2.965 -2.871 10.977 1 96.88 34 LYS B C 1
ATOM 808 O O . LYS B 1 34 ? 3.451 -2.596 12.078 1 96.88 34 LYS B O 1
ATOM 813 N N . ASN B 1 35 ? 3.617 -3.543 10.086 1 97.81 35 ASN B N 1
ATOM 814 C CA . ASN B 1 35 ? 4.891 -4.188 10.383 1 97.81 35 ASN B CA 1
ATOM 815 C C . ASN B 1 35 ? 6.066 -3.379 9.844 1 97.81 35 ASN B C 1
ATOM 817 O O . ASN B 1 35 ? 7.188 -3.887 9.75 1 97.81 35 ASN B O 1
ATOM 821 N N . GLY B 1 36 ? 5.875 -2.205 9.43 1 97.19 36 GLY B N 1
ATOM 822 C CA . GLY B 1 36 ? 6.949 -1.387 8.891 1 97.19 36 GLY B CA 1
ATOM 823 C C . GLY B 1 36 ? 7.48 -1.898 7.562 1 97.19 36 GLY B C 1
ATOM 824 O O . GLY B 1 36 ? 8.688 -1.877 7.32 1 97.19 36 GLY B O 1
ATOM 825 N N . GLN B 1 37 ? 6.539 -2.404 6.812 1 98.75 37 GLN B N 1
ATOM 826 C CA . GLN B 1 37 ? 6.867 -3.035 5.539 1 98.75 37 GLN B CA 1
ATOM 827 C C . GLN B 1 37 ? 6.004 -2.479 4.41 1 98.75 37 GLN B C 1
ATOM 829 O O . GLN B 1 37 ? 5.125 -1.646 4.645 1 98.75 37 GLN B O 1
ATOM 834 N N . LEU B 1 38 ? 6.355 -2.82 3.191 1 98.81 38 LEU B N 1
ATOM 835 C CA . LEU B 1 38 ? 5.52 -2.58 2.021 1 98.81 38 LEU B CA 1
ATOM 836 C C . LEU B 1 38 ? 5.086 -3.895 1.384 1 98.81 38 LEU B C 1
ATOM 838 O O . LEU B 1 38 ? 5.777 -4.906 1.508 1 98.81 38 LEU B O 1
ATOM 842 N N . PRO B 1 39 ? 3.93 -3.867 0.698 1 98.5 39 PRO B N 1
ATOM 843 C CA . PRO B 1 39 ? 3.537 -5.043 -0.078 1 98.5 39 PRO B CA 1
ATOM 844 C C . PRO B 1 39 ? 4.559 -5.41 -1.153 1 98.5 39 PRO B C 1
ATOM 846 O O . PRO B 1 39 ? 5.277 -4.539 -1.649 1 98.5 39 PRO B O 1
ATOM 849 N N . ALA B 1 40 ? 4.574 -6.672 -1.513 1 98.5 40 ALA B N 1
ATOM 850 C CA . ALA B 1 40 ? 5.496 -7.207 -2.514 1 98.5 40 ALA B CA 1
ATOM 851 C C . ALA B 1 40 ? 5.398 -6.426 -3.82 1 98.5 40 ALA B C 1
ATOM 853 O O . ALA B 1 40 ? 6.395 -6.27 -4.531 1 98.5 40 ALA B O 1
ATOM 854 N N . CYS B 1 41 ? 4.258 -5.875 -4.074 1 97.94 41 CYS B N 1
ATOM 855 C CA . CYS B 1 41 ? 4.012 -5.27 -5.379 1 97.94 41 CYS B CA 1
ATOM 856 C C . CYS B 1 41 ? 4.754 -3.945 -5.512 1 97.94 41 CYS B C 1
ATOM 858 O O . CYS B 1 41 ? 4.816 -3.371 -6.598 1 97.94 41 CYS B O 1
ATOM 860 N N . TYR B 1 42 ? 5.422 -3.512 -4.516 1 98.5 42 TYR B N 1
ATOM 861 C CA . TYR B 1 42 ? 6.23 -2.303 -4.586 1 98.5 42 TYR B CA 1
ATOM 862 C C . TYR B 1 42 ? 7.688 -2.637 -4.895 1 98.5 42 TYR B C 1
ATOM 864 O O . TYR B 1 42 ? 8.477 -1.748 -5.211 1 98.5 42 TYR B O 1
ATOM 872 N N . PHE B 1 43 ? 8.039 -3.871 -4.77 1 98.44 43 PHE B N 1
ATOM 873 C CA . PHE B 1 43 ? 9.438 -4.273 -4.91 1 98.44 43 PHE B CA 1
ATOM 874 C C . PHE B 1 43 ? 9.719 -4.766 -6.324 1 98.44 43 PHE B C 1
ATOM 876 O O . PHE B 1 43 ? 8.828 -5.293 -6.992 1 98.44 43 PHE B O 1
ATOM 883 N N . SER B 1 44 ? 10.969 -4.598 -6.766 1 97.38 44 SER B N 1
ATOM 884 C CA . SER B 1 44 ? 11.406 -5.277 -7.98 1 97.38 44 SER B CA 1
ATOM 885 C C . SER B 1 44 ? 11.375 -6.793 -7.805 1 97.38 44 SER B C 1
ATOM 887 O O . SER B 1 44 ? 11.328 -7.293 -6.676 1 97.38 44 SER B O 1
ATOM 889 N N . LYS B 1 45 ? 11.43 -7.402 -8.93 1 96.25 45 LYS B N 1
ATOM 890 C CA . LYS B 1 45 ? 11.477 -8.859 -8.875 1 96.25 45 LYS B CA 1
ATOM 891 C C . LYS B 1 45 ? 12.664 -9.344 -8.047 1 96.25 45 LYS B C 1
ATOM 893 O O . LYS B 1 45 ? 12.555 -10.289 -7.273 1 96.25 45 LYS B O 1
ATOM 898 N N . GLU B 1 46 ? 13.812 -8.695 -8.258 1 96.56 46 GLU B N 1
ATOM 899 C CA . GLU B 1 46 ? 15.039 -9.07 -7.559 1 96.56 46 GLU B CA 1
ATOM 900 C C . GLU B 1 46 ? 14.906 -8.867 -6.051 1 96.56 46 GLU B C 1
ATOM 902 O O . GLU B 1 46 ? 15.273 -9.75 -5.27 1 96.56 46 GLU B O 1
ATOM 907 N N . ALA B 1 47 ? 14.398 -7.812 -5.68 1 97.62 47 ALA B N 1
ATOM 908 C CA . ALA B 1 47 ? 14.25 -7.527 -4.254 1 97.62 47 ALA B CA 1
ATOM 909 C C . ALA B 1 47 ? 13.203 -8.438 -3.619 1 97.62 47 ALA B C 1
ATOM 911 O O . ALA B 1 47 ? 13.391 -8.914 -2.496 1 97.62 47 ALA B O 1
ATOM 912 N N . GLU B 1 48 ? 12.039 -8.695 -4.324 1 97.75 48 GLU B N 1
ATOM 913 C CA . GLU B 1 48 ? 10.977 -9.539 -3.793 1 97.75 48 GLU B CA 1
ATOM 914 C C . GLU B 1 48 ? 11.461 -10.977 -3.584 1 97.75 48 GLU B C 1
ATOM 916 O O . GLU B 1 48 ? 11.008 -11.656 -2.664 1 97.75 48 GLU B O 1
ATOM 921 N N . ARG B 1 49 ? 12.5 -11.359 -4.324 1 95.94 49 ARG B N 1
ATOM 922 C CA . ARG B 1 49 ? 13.047 -12.703 -4.219 1 95.94 49 ARG B CA 1
ATOM 923 C C . ARG B 1 49 ? 13.703 -12.922 -2.863 1 95.94 49 ARG B C 1
ATOM 925 O O . ARG B 1 49 ? 13.836 -14.062 -2.406 1 95.94 49 ARG B O 1
ATOM 932 N N . THR B 1 50 ? 14.039 -11.883 -2.258 1 97.31 50 THR B N 1
ATOM 933 C CA . THR B 1 50 ? 14.727 -12 -0.977 1 97.31 50 THR B CA 1
ATOM 934 C C . THR B 1 50 ? 13.727 -12.125 0.167 1 97.31 50 THR B C 1
ATOM 936 O O . THR B 1 50 ? 14.094 -12.469 1.291 1 97.31 50 THR B O 1
ATOM 939 N N . TYR B 1 51 ? 12.484 -11.797 -0.019 1 97.19 51 TYR B N 1
ATOM 940 C CA . TYR B 1 51 ? 11.391 -11.82 0.948 1 97.19 51 TYR B CA 1
ATOM 941 C C . TYR B 1 51 ? 11.617 -10.781 2.045 1 97.19 51 TYR B C 1
ATOM 943 O O . TYR B 1 51 ? 10.875 -10.742 3.031 1 97.19 51 TYR B O 1
ATOM 951 N N . ASP B 1 52 ? 12.648 -9.969 1.869 1 98.12 52 ASP B N 1
ATOM 952 C CA . ASP B 1 52 ? 12.82 -8.812 2.744 1 98.12 52 ASP B CA 1
ATOM 953 C C . ASP B 1 52 ? 11.953 -7.641 2.287 1 98.12 52 ASP B C 1
ATOM 955 O O . ASP B 1 52 ? 12.359 -6.855 1.434 1 98.12 52 ASP B O 1
ATOM 959 N N . ARG B 1 53 ? 10.836 -7.508 2.953 1 98.44 53 ARG B N 1
ATOM 960 C CA . ARG B 1 53 ? 9.883 -6.496 2.518 1 98.44 53 ARG B CA 1
ATOM 961 C C . ARG B 1 53 ? 9.93 -5.273 3.428 1 98.44 53 ARG B C 1
ATOM 963 O O . ARG B 1 53 ? 8.969 -4.5 3.482 1 98.44 53 ARG B O 1
ATOM 970 N N . SER B 1 54 ? 11.008 -5.059 4.133 1 98.69 54 SER B N 1
ATOM 971 C CA . SER B 1 54 ? 11.203 -3.898 4.996 1 98.69 54 SER B CA 1
ATOM 972 C C . SER B 1 54 ? 11.273 -2.611 4.18 1 98.69 54 SER B C 1
ATOM 974 O O . SER B 1 54 ? 11.641 -2.633 3.004 1 98.69 54 SER B O 1
ATOM 976 N N . ILE B 1 55 ? 10.93 -1.594 4.801 1 98.5 55 ILE B N 1
ATOM 977 C CA . ILE B 1 55 ? 11.023 -0.29 4.152 1 98.5 55 ILE B CA 1
ATOM 978 C C . ILE B 1 55 ? 12.477 -0.013 3.762 1 98.5 55 ILE B C 1
ATOM 980 O O . ILE B 1 55 ? 12.742 0.54 2.691 1 98.5 55 ILE B O 1
ATOM 984 N N . GLU B 1 56 ? 13.422 -0.421 4.582 1 98.19 56 GLU B N 1
ATOM 985 C CA . GLU B 1 56 ? 14.836 -0.238 4.27 1 98.19 56 GLU B CA 1
ATOM 986 C C . GLU B 1 56 ? 15.203 -0.926 2.957 1 98.19 56 GLU B C 1
ATOM 988 O O . GLU B 1 56 ? 15.898 -0.35 2.123 1 98.19 56 GLU B O 1
ATOM 993 N N . ASN B 1 57 ? 14.781 -2.109 2.816 1 98.5 57 ASN B N 1
ATOM 994 C CA . ASN B 1 57 ? 15.07 -2.816 1.572 1 98.5 57 ASN B CA 1
ATOM 995 C C . ASN B 1 57 ? 14.367 -2.166 0.383 1 98.5 57 ASN B C 1
ATOM 997 O O . ASN B 1 57 ? 14.898 -2.158 -0.729 1 98.5 57 ASN B O 1
ATOM 1001 N N . PHE B 1 58 ? 13.141 -1.672 0.589 1 98.62 58 PHE B N 1
ATOM 1002 C CA . PHE B 1 58 ? 12.438 -0.954 -0.464 1 98.62 58 PHE B CA 1
ATOM 1003 C C . PHE B 1 58 ? 13.242 0.25 -0.935 1 98.62 58 PHE B C 1
ATOM 1005 O O . PHE B 1 58 ? 13.367 0.488 -2.137 1 98.62 58 PHE B O 1
ATOM 1012 N N . ILE B 1 59 ? 13.773 0.964 0.05 1 98.06 59 ILE B N 1
ATOM 1013 C CA . ILE B 1 59 ? 14.547 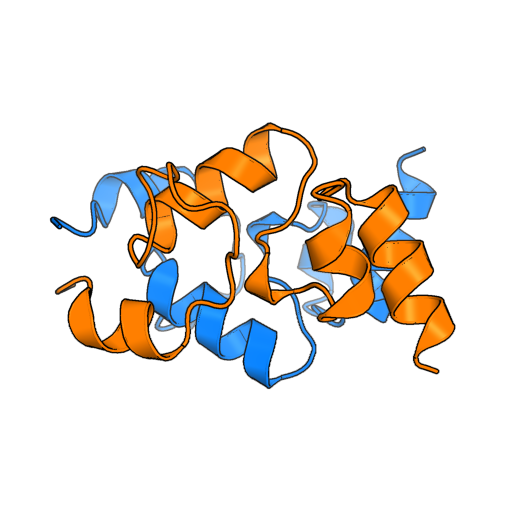2.16 -0.274 1 98.06 59 ILE B CA 1
ATOM 1014 C C . ILE B 1 59 ? 15.797 1.77 -1.056 1 98.06 59 ILE B C 1
ATOM 1016 O O . ILE B 1 59 ? 16.141 2.41 -2.053 1 98.06 59 ILE B O 1
ATOM 1020 N N . ARG B 1 60 ? 16.469 0.763 -0.692 1 97.88 60 ARG B N 1
ATOM 1021 C CA . ARG B 1 60 ? 17.625 0.269 -1.427 1 97.88 60 ARG B CA 1
ATOM 1022 C C . ARG B 1 60 ? 17.25 -0.147 -2.842 1 97.88 60 ARG B C 1
ATOM 1024 O O . ARG B 1 60 ? 17.938 0.192 -3.805 1 97.88 60 ARG B O 1
ATOM 1031 N N . ASP B 1 61 ? 16.234 -0.87 -2.916 1 98.06 61 ASP B N 1
ATOM 1032 C CA . ASP B 1 61 ? 15.727 -1.359 -4.195 1 98.06 61 ASP B CA 1
ATOM 1033 C C . ASP B 1 61 ? 15.391 -0.201 -5.133 1 98.06 61 ASP B C 1
ATOM 1035 O O . ASP B 1 61 ? 15.758 -0.22 -6.309 1 98.06 61 ASP B O 1
ATOM 1039 N N . TYR B 1 62 ? 14.656 0.783 -4.586 1 97.31 62 TYR B N 1
ATOM 1040 C CA . TYR B 1 62 ? 14.266 1.951 -5.367 1 97.31 62 TYR B CA 1
ATOM 1041 C C . TYR B 1 62 ? 15.484 2.723 -5.848 1 97.31 62 TYR B C 1
ATOM 1043 O O . TYR B 1 62 ? 15.531 3.18 -6.992 1 97.31 62 TYR B O 1
ATOM 1051 N N . SER B 1 63 ? 16.438 2.842 -4.996 1 95.06 63 SER B N 1
AT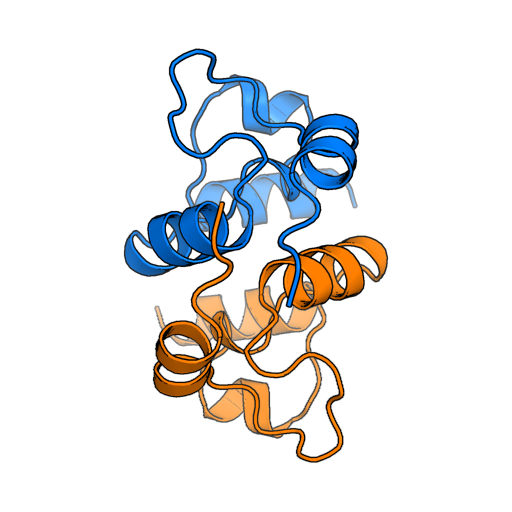OM 1052 C CA . SER B 1 63 ? 17.656 3.584 -5.312 1 95.06 63 SER B CA 1
ATOM 1053 C C . SER B 1 63 ? 18.484 2.861 -6.371 1 95.06 63 SER B C 1
ATOM 1055 O O . SER B 1 63 ? 19.219 3.496 -7.133 1 95.06 63 SER B O 1
ATOM 1057 N N . SER B 1 64 ? 18.344 1.601 -6.379 1 91.94 64 SER B N 1
ATOM 1058 C CA . SER B 1 64 ? 19.125 0.809 -7.324 1 91.94 64 SER B CA 1
ATOM 1059 C C . SER B 1 64 ? 18.5 0.849 -8.719 1 91.94 64 SER B C 1
ATOM 1061 O O . SER B 1 64 ? 19.156 0.504 -9.703 1 91.94 64 SER B O 1
ATOM 1063 N N . ARG B 1 65 ? 17.328 1.252 -8.875 1 85.69 65 ARG B N 1
ATOM 1064 C CA . ARG B 1 65 ? 16.625 1.293 -10.141 1 85.69 65 ARG B CA 1
ATOM 1065 C C . ARG B 1 65 ? 16.797 2.641 -10.828 1 85.69 65 ARG B C 1
ATOM 1067 O O . ARG B 1 65 ? 16.469 2.791 -12.008 1 85.69 65 ARG B O 1
ATOM 1074 N N . LYS B 1 66 ? 17.266 3.594 -10.078 1 71.69 66 LYS B N 1
ATOM 1075 C CA . LYS B 1 66 ? 17.516 4.898 -10.68 1 71.69 66 LYS B CA 1
ATOM 1076 C C . LYS B 1 66 ? 18.844 4.91 -11.438 1 71.69 66 LYS B C 1
ATOM 1078 O O . LYS B 1 66 ? 19.766 4.18 -11.086 1 71.69 66 LYS B O 1
#

Radius of gyration: 14.16 Å; Cα contacts (8 Å, |Δi|>4): 154; chains: 2; bounding box: 36×38×24 Å

Solvent-accessible surface area (backbone atoms only — not comparable to full-atom values): 7650 Å² total; per-residue (Å²): 111,81,50,55,43,71,64,34,44,74,67,50,59,64,79,60,75,87,49,89,41,72,29,36,45,45,62,36,45,52,55,24,50,77,67,57,26,50,52,46,70,78,44,52,73,74,50,45,70,67,69,55,44,37,49,69,48,46,53,53,51,56,61,65,74,103,112,79,51,54,42,71,64,34,45,73,68,51,58,63,78,63,78,86,49,88,42,71,30,35,45,45,61,37,46,53,54,25,50,76,66,57,26,49,52,46,70,76,44,52,74,74,50,47,72,68,69,56,42,37,49,68,48,46,52,52,51,57,59,66,72,102

Organism: Caldicellulosiruptor owensensis (strain ATCC 700167 / DSM 13100 / OL) (NCBI:txid632518)

pLDDT: mean 93.0, std 10.43, range [39.84, 98.81]

Sequence (132 aa):
MECTLSKNLSICTCTYEPCSRKGRCCECLHYHRKNGQLPACYFSKEAERTYDRSIENFIRDYSSRKMECTLSKNLSICTCTYEPCSRKGRCCECLHYHRKNGQLPACYFSKEAERTYDRSIENFIRDYSSRK